Protein AF-A0A830HQQ6-F1 (afdb_monomer_lite)

Organism: NCBI:txid41880

Radius of gyration: 41.05 Å; chains: 1; bounding box: 62×68×123 Å

Sequence (122 aa):
MDNNNNGGSSDDDEPSKEDDDAREPEQSSESQSQSELFNIRVAKARLQHAHDRAVLKRKPRYLPFKESRRWARAMWMQNEIDWEDWLNDGRRNPYVPSQPDVVYADSGFSTWHDFLNGPVKD

pLDDT: mean 78.93, std 18.07, range [38.25, 96.94]

Foldseek 3Di:
DDDDDDDDDDDDDPPDPPDPPVPPPPCVVVVVVVVVVVVVVVVVVVVVVVVVVVVVPDDQAADQLVVLLVVLQVVVQQFLVSLVVCVVVVVDDSRHDSCCCVVCVVRDDDDRRCSRPNDPDD

Secondary structure (DSSP, 8-state):
-------------------------THHHHHHHHHHHHHHHHHHHHHHHHHHHHHHTSPP----HHHHHHHHHHTT--SHHHHHHHHHTT---TTS-S-HHHHTGGGT---HHHHHH-----

Structure (mmCIF, N/CA/C/O backbone):
data_AF-A0A830HQQ6-F1
#
_entry.id   AF-A0A830HQQ6-F1
#
loop_
_atom_site.group_PDB
_atom_site.id
_atom_site.type_symbol
_atom_site.label_atom_id
_atom_site.label_alt_id
_atom_site.label_comp_id
_atom_site.label_asym_id
_atom_site.label_entity_id
_atom_site.label_seq_id
_atom_site.pdbx_PDB_ins_code
_atom_site.Cartn_x
_atom_site.Cartn_y
_atom_site.Cartn_z
_atom_site.occupancy
_atom_site.B_iso_or_equiv
_atom_site.auth_seq_id
_atom_site.auth_comp_id
_atom_site.auth_asym_id
_atom_site.auth_atom_id
_atom_site.pdbx_PDB_model_num
ATOM 1 N N . MET A 1 1 ? -40.687 54.500 100.593 1.00 44.66 1 MET A N 1
ATOM 2 C CA . MET A 1 1 ? -40.974 54.954 99.224 1.00 44.66 1 MET A CA 1
ATOM 3 C C . MET A 1 1 ? -41.142 53.700 98.400 1.00 44.66 1 MET A C 1
ATOM 5 O O . MET A 1 1 ? -40.169 53.015 98.132 1.00 44.66 1 MET A O 1
ATOM 9 N N . ASP A 1 2 ? -42.415 53.349 98.250 1.00 50.41 2 ASP A N 1
ATOM 10 C CA . ASP A 1 2 ? -43.052 52.784 97.062 1.00 50.41 2 ASP A CA 1
ATOM 11 C C . ASP A 1 2 ? -42.459 51.510 96.444 1.00 50.41 2 ASP A C 1
ATOM 13 O O . ASP A 1 2 ? -41.491 51.537 95.692 1.00 50.41 2 ASP A O 1
ATOM 17 N N . ASN A 1 3 ? -43.109 50.387 96.789 1.00 38.88 3 ASN A N 1
ATOM 18 C CA . ASN A 1 3 ? -43.908 49.537 95.888 1.00 38.88 3 ASN A CA 1
ATOM 19 C C . ASN A 1 3 ? -43.499 49.563 94.396 1.00 38.88 3 ASN A C 1
ATOM 21 O O . ASN A 1 3 ? -43.405 50.618 93.787 1.00 38.88 3 ASN A O 1
ATOM 25 N N . ASN A 1 4 ? -43.458 48.448 93.672 1.00 41.81 4 ASN A N 1
ATOM 26 C CA . ASN A 1 4 ? -44.553 47.489 93.561 1.00 41.81 4 ASN A CA 1
ATOM 27 C C . ASN A 1 4 ? -44.160 46.379 92.568 1.00 41.81 4 ASN A C 1
ATOM 29 O O . ASN A 1 4 ? -43.483 46.699 91.598 1.00 41.81 4 ASN A O 1
ATOM 33 N N . ASN A 1 5 ? -44.735 45.183 92.763 1.00 40.34 5 ASN A N 1
ATOM 34 C CA . ASN A 1 5 ? -45.281 44.258 91.748 1.00 40.34 5 ASN A CA 1
ATOM 35 C C . ASN A 1 5 ? -44.393 43.789 90.574 1.00 40.34 5 ASN A C 1
ATOM 37 O O . ASN A 1 5 ? -43.658 44.541 89.962 1.00 40.34 5 ASN A O 1
ATOM 41 N N . ASN A 1 6 ? -44.480 42.550 90.106 1.00 38.94 6 ASN A N 1
ATOM 42 C CA . ASN A 1 6 ? -45.669 41.742 89.856 1.00 38.94 6 ASN A CA 1
ATOM 43 C C . ASN A 1 6 ? -45.216 40.298 89.570 1.00 38.94 6 ASN A C 1
ATOM 45 O O . ASN A 1 6 ? -44.032 40.061 89.339 1.00 38.94 6 ASN A O 1
ATOM 49 N N . GLY A 1 7 ? -46.183 39.377 89.535 1.00 38.25 7 GLY A N 1
ATOM 50 C CA . GLY A 1 7 ? -46.061 37.997 89.064 1.00 38.25 7 GLY A CA 1
ATOM 51 C C . GLY A 1 7 ? -45.358 37.864 87.707 1.00 38.25 7 GLY A C 1
ATOM 52 O O . GLY A 1 7 ? -45.162 38.829 86.984 1.00 38.25 7 GLY A O 1
ATOM 53 N N . GLY A 1 8 ? -44.937 36.682 87.302 1.00 39.03 8 GLY A N 1
ATOM 54 C CA . GLY A 1 8 ? -45.654 35.425 87.380 1.00 39.03 8 GLY A CA 1
ATOM 55 C C . GLY A 1 8 ? -45.382 34.676 86.076 1.00 39.03 8 GLY A C 1
ATOM 56 O O . GLY A 1 8 ? -44.953 35.279 85.100 1.00 39.03 8 GLY A O 1
ATOM 57 N N . SER A 1 9 ? -45.694 33.385 86.104 1.00 46.31 9 SER A N 1
ATOM 58 C CA . SER A 1 9 ? -45.811 32.474 84.967 1.00 46.31 9 SER A CA 1
ATOM 59 C C . SER A 1 9 ? -44.533 32.097 84.215 1.00 46.31 9 SER A C 1
ATOM 61 O O . SER A 1 9 ? -43.883 32.903 83.559 1.00 46.31 9 SER A O 1
ATOM 63 N N . SER A 1 10 ? -44.237 30.801 84.309 1.00 51.44 10 SER A N 1
ATOM 64 C CA . SER A 1 10 ? -43.574 30.016 83.277 1.00 51.44 10 SER A CA 1
ATOM 65 C C . SER A 1 10 ? -44.165 30.322 81.908 1.00 51.44 10 SER A C 1
ATOM 67 O O . SER A 1 10 ? -45.385 30.293 81.787 1.00 51.44 10 SER A 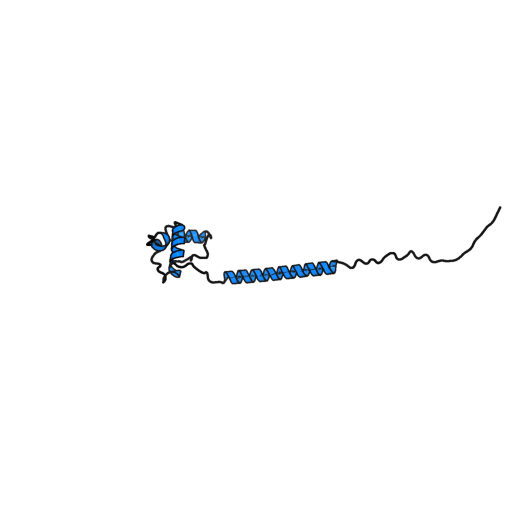O 1
ATOM 69 N N . ASP A 1 11 ? -43.299 30.517 80.922 1.00 46.75 11 ASP A N 1
ATOM 70 C CA . ASP A 1 11 ? -43.541 30.103 79.549 1.00 46.75 11 ASP A CA 1
ATOM 71 C C . ASP A 1 11 ? -42.194 29.679 78.954 1.00 46.75 11 ASP A C 1
ATOM 73 O O . ASP A 1 11 ? -41.170 30.357 79.079 1.00 46.75 11 ASP A O 1
ATOM 77 N N . ASP A 1 12 ? -42.216 28.464 78.425 1.00 51.66 12 ASP A N 1
ATOM 78 C CA . ASP A 1 12 ? -41.174 27.824 77.654 1.00 51.66 12 ASP A CA 1
ATOM 79 C C . ASP A 1 12 ? -40.908 28.632 76.379 1.00 51.66 12 ASP A C 1
ATOM 81 O O . ASP A 1 12 ? -41.753 28.673 75.491 1.00 51.66 12 ASP A O 1
ATOM 85 N N . ASP A 1 13 ? -39.720 29.219 76.253 1.00 50.38 13 ASP A N 1
ATOM 86 C CA . ASP A 1 13 ? -39.198 29.664 74.959 1.00 50.38 13 ASP A CA 1
ATOM 87 C C . ASP A 1 13 ? -37.983 28.799 74.610 1.00 50.38 13 ASP A C 1
ATOM 89 O O . ASP A 1 13 ? -36.815 29.166 74.766 1.00 50.38 13 ASP A O 1
ATOM 93 N N . GLU A 1 14 ? -38.309 27.575 74.183 1.00 54.75 14 GLU A N 1
ATOM 94 C CA . GLU A 1 14 ? -37.462 26.719 73.356 1.00 54.75 14 GLU A CA 1
ATOM 95 C C . GLU A 1 14 ? -37.083 27.525 72.100 1.00 54.75 14 GLU A C 1
ATOM 97 O O . GLU A 1 14 ? -37.976 27.883 71.328 1.00 54.75 14 GLU A O 1
ATOM 102 N N . PRO A 1 15 ? -35.795 27.849 71.869 1.00 51.97 15 PRO A N 1
ATOM 103 C CA . PRO A 1 15 ? -35.396 28.523 70.646 1.00 51.97 15 PRO A CA 1
ATOM 104 C C . PRO A 1 15 ? -35.800 27.665 69.447 1.00 51.97 15 PRO A C 1
ATOM 106 O O . PRO A 1 15 ? -35.404 26.505 69.304 1.00 51.97 15 PRO A O 1
ATOM 109 N N . SER A 1 16 ? -36.645 28.283 68.631 1.00 49.53 16 SER A N 1
ATOM 110 C CA . SER A 1 16 ? -37.246 27.804 67.401 1.00 49.53 16 SER A CA 1
ATOM 111 C C . SER A 1 16 ? -36.267 27.006 66.545 1.00 49.53 16 SER A C 1
ATOM 113 O O . SER A 1 16 ? -35.183 27.469 66.197 1.00 49.53 16 SER A O 1
ATOM 115 N N . LYS A 1 17 ? -36.703 25.794 66.186 1.00 55.47 17 LYS A N 1
ATOM 116 C CA . LYS A 1 17 ? -36.144 24.981 65.105 1.00 55.47 17 LYS A CA 1
ATOM 117 C C . LYS A 1 17 ? -36.266 25.782 63.804 1.00 55.47 17 LYS A C 1
ATOM 119 O O . LYS A 1 17 ? -37.318 25.763 63.173 1.00 55.47 17 LYS A O 1
ATOM 124 N N . GLU A 1 18 ? -35.225 26.527 63.456 1.00 48.81 18 GLU A N 1
ATOM 125 C CA . GLU A 1 18 ? -35.084 27.147 62.142 1.00 48.81 18 GLU A CA 1
ATOM 126 C C . GLU A 1 18 ? -34.425 26.131 61.199 1.00 48.81 18 GLU A C 1
ATOM 128 O O . GLU A 1 18 ? -33.251 25.792 61.331 1.00 48.81 18 GLU A O 1
ATOM 133 N N . ASP A 1 19 ? -35.264 25.628 60.296 1.00 46.09 19 ASP A N 1
ATOM 134 C CA . ASP A 1 19 ? -34.951 25.140 58.957 1.00 46.09 19 ASP A CA 1
ATOM 135 C C . ASP A 1 19 ? -33.939 23.990 58.836 1.00 46.09 19 ASP A C 1
ATOM 137 O O . ASP A 1 19 ? -32.785 24.147 58.433 1.00 46.09 19 ASP A O 1
ATOM 141 N N . ASP A 1 20 ? -34.469 22.777 59.022 1.00 48.91 20 ASP A N 1
ATOM 142 C CA . ASP A 1 20 ? -34.080 21.603 58.237 1.00 48.91 20 ASP A CA 1
ATOM 143 C C . ASP A 1 20 ? -34.368 21.860 56.739 1.00 48.91 20 ASP A C 1
ATOM 145 O O . ASP A 1 20 ? -35.227 21.220 56.135 1.00 48.91 20 ASP A O 1
ATOM 149 N N . ASP A 1 21 ? -33.638 22.777 56.100 1.00 50.19 21 ASP A N 1
ATOM 150 C CA . ASP A 1 21 ? -33.445 22.715 54.651 1.00 50.19 21 ASP A CA 1
ATOM 151 C C . ASP A 1 21 ? -32.266 21.771 54.409 1.00 50.19 21 ASP A C 1
ATOM 153 O O . ASP A 1 21 ? -31.135 22.150 54.079 1.00 50.19 21 ASP A O 1
ATOM 157 N N . ALA A 1 22 ? -32.526 20.493 54.698 1.00 57.38 22 ALA A N 1
ATOM 158 C CA . ALA A 1 22 ? -31.676 19.396 54.299 1.00 57.38 22 ALA A CA 1
ATOM 159 C C . ALA A 1 22 ? -31.632 19.404 52.770 1.00 57.38 22 ALA A C 1
ATOM 161 O O . ALA A 1 22 ? -32.411 18.732 52.099 1.00 57.38 22 ALA A O 1
ATOM 162 N N . ARG A 1 23 ? -30.698 20.185 52.218 1.00 58.66 23 ARG A N 1
ATOM 163 C CA . ARG A 1 23 ? -30.227 20.051 50.849 1.00 58.66 23 ARG A CA 1
ATOM 164 C C . ARG A 1 23 ? -29.788 18.604 50.694 1.00 58.66 23 ARG A C 1
ATOM 166 O O . ARG A 1 23 ? -28.676 18.244 51.089 1.00 58.66 23 ARG A O 1
ATOM 173 N N . GLU A 1 24 ? -30.690 17.775 50.172 1.00 61.44 24 GLU A N 1
ATOM 174 C CA . GLU A 1 24 ? -30.381 16.400 49.828 1.00 61.44 24 GLU A CA 1
ATOM 175 C C . GLU A 1 24 ? -29.092 16.403 49.000 1.00 61.44 24 GLU A C 1
ATOM 177 O O . GLU A 1 24 ? -28.892 17.285 48.154 1.00 61.44 24 GLU A O 1
ATOM 182 N N . PRO A 1 25 ? -28.164 15.474 49.265 1.00 55.69 25 PRO A N 1
ATOM 183 C CA . PRO A 1 25 ? -26.881 15.487 48.602 1.00 55.69 25 PRO A CA 1
ATOM 184 C C . PRO A 1 25 ? -27.082 15.234 47.102 1.00 55.69 25 PRO A C 1
ATOM 186 O O . PRO A 1 25 ? -27.144 14.093 46.648 1.00 55.69 25 PRO A O 1
ATOM 189 N N . GLU A 1 26 ? -27.032 16.320 46.325 1.00 54.94 26 GLU A N 1
ATOM 190 C CA . GLU A 1 26 ? -26.753 16.378 44.874 1.00 54.94 26 GLU A CA 1
ATOM 191 C C . GLU A 1 26 ? -25.574 15.465 44.473 1.00 54.94 26 GLU A C 1
ATOM 193 O O . GLU A 1 26 ? -25.394 15.093 43.319 1.00 54.94 26 GLU A O 1
ATOM 198 N N . GLN A 1 27 ? -24.769 15.032 45.445 1.00 51.66 27 GLN A N 1
ATOM 199 C CA . GLN A 1 27 ? -23.695 14.070 45.257 1.00 51.66 27 GLN A CA 1
ATOM 200 C C . GLN A 1 27 ? -24.169 12.708 44.743 1.00 51.66 27 GLN A C 1
ATOM 202 O O . GLN A 1 27 ? -23.383 12.032 44.091 1.00 51.66 27 GLN A O 1
ATOM 207 N N . SER A 1 28 ? -25.413 12.288 44.991 1.00 56.38 28 SER A N 1
ATOM 208 C CA . SER A 1 28 ? -25.919 11.002 44.487 1.00 56.38 28 SER A CA 1
ATOM 209 C C . SER A 1 28 ? -26.202 11.049 42.981 1.00 56.38 28 SER A C 1
ATOM 211 O O . SER A 1 28 ? -25.771 10.156 42.249 1.00 56.38 28 SER A O 1
ATOM 213 N N . SER A 1 29 ? -26.841 12.120 42.494 1.00 62.56 29 SER A N 1
ATOM 214 C CA . SER A 1 29 ? -27.134 12.306 41.064 1.00 62.56 29 SER A CA 1
ATOM 215 C C . SER A 1 29 ? -25.851 12.572 40.266 1.00 62.56 29 SER A C 1
ATOM 217 O O . SER A 1 29 ? -25.635 11.971 39.211 1.00 62.56 29 SER A O 1
ATOM 219 N N . GLU A 1 30 ? -24.940 13.378 40.817 1.00 69.25 30 GLU A N 1
ATOM 220 C CA . GLU A 1 30 ? -23.640 13.675 40.217 1.00 69.25 30 GLU A CA 1
ATOM 221 C C . GLU A 1 30 ? -22.745 12.424 40.188 1.00 69.25 30 GLU A C 1
ATOM 223 O O . GLU A 1 30 ? -22.087 12.151 39.186 1.00 69.25 30 GLU A O 1
ATOM 228 N N . SER A 1 31 ? -22.762 11.596 41.241 1.00 65.44 31 SER A N 1
ATOM 229 C CA . SER A 1 31 ? -22.012 10.329 41.276 1.00 65.44 31 SER A CA 1
ATOM 230 C C . SER A 1 31 ? -22.579 9.294 40.307 1.00 65.44 31 SER A C 1
ATOM 232 O O . SER A 1 31 ? -21.813 8.586 39.647 1.00 65.44 31 SER A O 1
ATOM 234 N N . GLN A 1 32 ? -23.906 9.215 40.173 1.00 71.62 32 GLN A N 1
ATOM 235 C CA . GLN A 1 32 ? -24.553 8.375 39.164 1.00 71.62 32 GLN A CA 1
ATOM 236 C C . GLN A 1 32 ? -24.150 8.826 37.754 1.00 71.62 32 GLN A C 1
ATOM 238 O O . GLN A 1 32 ? -23.653 8.001 36.985 1.00 71.62 32 GLN A O 1
ATOM 243 N N . SER A 1 33 ? -24.209 10.128 37.465 1.00 81.69 33 SER A N 1
ATOM 244 C CA . SER A 1 33 ? -23.752 10.734 36.205 1.00 81.69 33 SER A CA 1
ATOM 245 C C . SER A 1 33 ? -22.267 10.463 35.923 1.00 81.69 33 SER A C 1
ATOM 247 O O . SER A 1 33 ? -21.897 10.007 34.839 1.00 81.69 33 SER A O 1
ATOM 249 N N . GLN A 1 34 ? -21.387 10.639 36.913 1.00 74.38 34 GLN A N 1
ATOM 250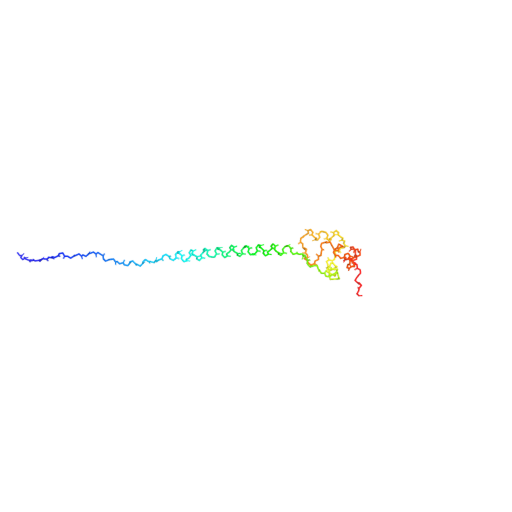 C CA . GLN A 1 34 ? -19.955 10.360 36.769 1.00 74.38 34 GLN A CA 1
ATOM 251 C C . GLN A 1 34 ? -19.673 8.875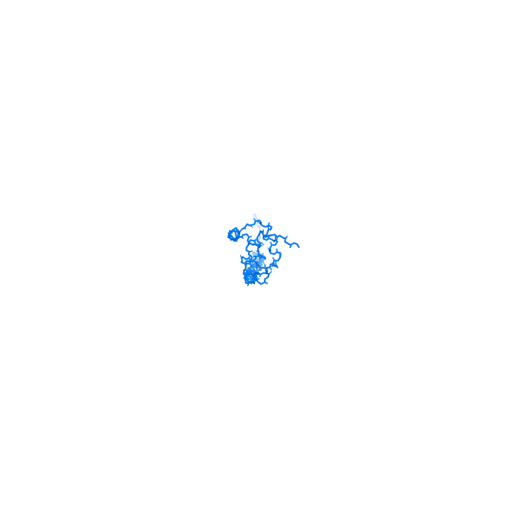 36.504 1.00 74.38 34 GLN A C 1
ATOM 253 O O . GLN A 1 34 ? -18.815 8.547 35.673 1.00 74.38 34 GLN A O 1
ATOM 258 N N . SER A 1 35 ? -20.406 7.976 37.169 1.00 82.25 35 SER A N 1
ATOM 259 C CA . SER A 1 35 ? -20.307 6.529 36.962 1.00 82.25 35 SER A CA 1
ATOM 260 C C . SER A 1 35 ? -20.814 6.111 35.578 1.00 82.25 35 SER A C 1
ATOM 262 O O . SER A 1 35 ? -20.172 5.313 34.893 1.00 82.25 35 SER A O 1
ATOM 264 N N . GLU A 1 36 ? -21.902 6.716 35.107 1.00 86.62 36 GLU A N 1
ATOM 265 C CA . GLU A 1 36 ? -22.469 6.472 33.787 1.00 86.62 36 GLU A CA 1
ATOM 266 C C . GLU A 1 36 ? -21.519 6.969 32.693 1.00 86.62 36 GLU A C 1
ATOM 268 O O . GLU A 1 36 ? -21.181 6.225 31.771 1.00 86.62 36 GLU A O 1
ATOM 273 N N . LEU A 1 37 ? -20.944 8.163 32.862 1.00 85.00 37 LEU A N 1
ATOM 274 C CA . LEU A 1 37 ? -19.891 8.682 31.991 1.00 85.00 37 LEU A CA 1
ATOM 275 C C . LEU A 1 37 ? -18.644 7.791 31.980 1.00 85.00 37 LEU A C 1
ATOM 277 O O . LEU A 1 37 ? -17.988 7.665 30.943 1.00 85.00 37 LEU A O 1
ATOM 281 N N . PHE A 1 38 ? -18.255 7.193 33.108 1.00 88.75 38 PHE A N 1
ATOM 282 C CA . PHE A 1 38 ? -17.151 6.229 33.144 1.00 88.75 38 PHE A CA 1
ATOM 283 C C . PHE A 1 38 ? -17.495 4.962 32.354 1.00 88.75 38 PHE A C 1
ATOM 285 O O . PHE A 1 38 ? -16.721 4.545 31.489 1.00 88.75 38 PHE A O 1
ATOM 292 N N . ASN A 1 39 ? -18.687 4.406 32.567 1.00 92.75 39 ASN A N 1
ATOM 293 C CA . ASN A 1 39 ? -19.168 3.229 31.849 1.00 92.75 39 ASN A CA 1
ATOM 294 C C . ASN A 1 39 ? -19.237 3.475 30.336 1.00 92.75 39 ASN A C 1
ATOM 296 O O . ASN A 1 39 ? -18.762 2.646 29.557 1.00 92.75 39 ASN A O 1
ATOM 300 N N . ILE A 1 40 ? -19.733 4.642 29.914 1.00 93.06 40 ILE A N 1
ATOM 301 C CA . ILE A 1 40 ? -19.779 5.061 28.508 1.00 93.06 40 ILE A CA 1
ATOM 302 C C . ILE A 1 40 ? -18.365 5.176 27.928 1.00 93.06 40 ILE A C 1
ATOM 304 O O . ILE A 1 40 ? -18.105 4.665 26.836 1.00 93.06 40 ILE A O 1
ATOM 308 N N . ARG A 1 41 ? -17.421 5.799 28.648 1.00 93.19 41 ARG A N 1
ATOM 309 C CA . ARG A 1 41 ? -16.017 5.918 28.209 1.00 93.19 41 ARG A CA 1
ATOM 310 C C . ARG A 1 41 ? -15.369 4.550 28.019 1.00 93.19 41 ARG A C 1
ATOM 312 O O . ARG A 1 41 ? -14.724 4.315 26.996 1.00 93.19 41 ARG A O 1
ATOM 319 N N . VAL A 1 42 ? -15.586 3.632 28.957 1.00 96.00 42 VAL A N 1
ATOM 320 C CA . VAL A 1 42 ? -15.076 2.259 28.875 1.00 96.00 42 VAL A CA 1
ATOM 321 C C . VAL A 1 42 ? -15.729 1.498 27.716 1.00 96.00 42 VAL A C 1
ATOM 323 O O . VAL A 1 42 ? -15.030 0.831 26.951 1.00 96.00 42 VAL A O 1
ATOM 326 N N . ALA A 1 43 ? -17.047 1.609 27.537 1.00 96.00 43 ALA A N 1
ATOM 327 C CA . ALA A 1 43 ? -17.759 0.988 26.422 1.00 96.00 43 ALA A CA 1
ATOM 328 C C . ALA A 1 43 ? -17.257 1.512 25.066 1.00 96.00 43 ALA A C 1
ATOM 330 O O . ALA A 1 43 ? -16.950 0.717 24.176 1.00 96.00 43 ALA A O 1
ATOM 331 N N . LYS A 1 44 ? -17.071 2.831 24.933 1.00 96.94 44 LYS A N 1
ATOM 332 C CA . LYS A 1 44 ? -16.483 3.458 23.743 1.00 96.94 44 LYS A CA 1
ATOM 333 C C . LYS A 1 44 ? -15.071 2.944 23.474 1.00 96.94 44 LYS A C 1
ATOM 335 O O . LYS A 1 44 ? -14.775 2.585 22.340 1.00 96.94 44 LYS A O 1
ATOM 340 N N . ALA A 1 45 ? -14.216 2.866 24.494 1.00 95.75 45 ALA A N 1
ATOM 341 C CA . ALA A 1 45 ? -12.852 2.360 24.338 1.00 95.75 45 ALA A CA 1
ATOM 342 C C . ALA A 1 45 ? -12.834 0.902 23.847 1.00 95.75 45 ALA A C 1
ATOM 344 O O . ALA A 1 45 ? -12.070 0.560 22.945 1.00 95.75 45 ALA A O 1
ATOM 345 N N . ARG A 1 46 ? -13.720 0.049 24.381 1.00 96.44 46 ARG A N 1
ATOM 346 C CA . ARG A 1 46 ? -13.880 -1.342 23.921 1.00 96.44 46 ARG A CA 1
ATOM 347 C C . ARG A 1 46 ? -14.342 -1.412 22.468 1.00 96.44 46 ARG A C 1
ATOM 349 O O . ARG A 1 46 ? -13.777 -2.185 21.698 1.00 96.44 46 ARG A O 1
ATOM 356 N N . LEU A 1 47 ? -15.336 -0.605 22.096 1.00 95.94 47 LEU A N 1
ATOM 357 C CA . LEU A 1 47 ? -15.833 -0.527 20.721 1.00 95.94 47 LEU A CA 1
ATOM 358 C C . LEU A 1 47 ? -14.746 -0.050 19.759 1.00 95.94 47 LEU A C 1
ATOM 360 O O . LEU A 1 47 ? -14.567 -0.659 18.708 1.00 95.94 47 LEU A O 1
ATOM 364 N N . GLN A 1 48 ? -13.986 0.977 20.139 1.00 94.38 48 GLN A N 1
ATOM 365 C CA . GLN A 1 48 ? -12.878 1.487 19.338 1.00 94.38 48 GLN A CA 1
ATOM 366 C C . GLN A 1 48 ? -11.804 0.415 19.141 1.00 94.38 48 GLN A C 1
ATOM 368 O O . GLN A 1 48 ? -11.445 0.105 18.013 1.00 94.38 48 GLN A O 1
ATOM 373 N N . HIS A 1 49 ? -11.361 -0.236 20.218 1.00 93.50 49 HIS A N 1
ATOM 374 C CA . HIS A 1 49 ? -10.362 -1.295 20.122 1.00 93.50 49 HIS A CA 1
ATOM 375 C C . HIS A 1 49 ? -10.842 -2.478 19.264 1.00 93.50 49 HIS A C 1
ATOM 377 O O . HIS A 1 49 ? -10.089 -3.011 18.448 1.00 93.50 49 HIS A O 1
ATOM 383 N N . ALA A 1 50 ? -12.106 -2.891 19.418 1.00 93.69 50 ALA A N 1
ATOM 384 C CA . ALA A 1 50 ? -12.700 -3.936 18.589 1.00 93.69 50 ALA A CA 1
ATOM 385 C C . ALA A 1 50 ? -12.769 -3.519 17.111 1.00 93.69 50 ALA A C 1
ATOM 387 O O . ALA A 1 50 ? -12.473 -4.337 16.237 1.00 93.69 50 ALA A O 1
ATOM 388 N N . HIS A 1 51 ? -13.113 -2.258 16.837 1.00 92.44 51 HIS A N 1
ATOM 389 C CA . HIS A 1 51 ? -13.115 -1.687 15.496 1.00 92.44 51 HIS A CA 1
ATOM 390 C C . HIS A 1 51 ? -11.716 -1.710 14.881 1.00 92.44 51 HIS A C 1
ATOM 392 O O . HIS A 1 51 ? -11.536 -2.304 13.821 1.00 92.44 51 HIS A O 1
ATOM 398 N N . ASP A 1 52 ? -10.719 -1.157 15.570 1.00 90.62 52 ASP A N 1
ATOM 399 C CA . ASP A 1 52 ? -9.337 -1.099 15.092 1.00 90.62 52 ASP A CA 1
ATOM 400 C C . ASP A 1 52 ? -8.800 -2.508 14.825 1.00 90.62 52 ASP A C 1
ATOM 402 O O . ASP A 1 52 ? -8.258 -2.791 13.755 1.00 90.62 52 ASP A O 1
ATOM 406 N N . ARG A 1 53 ? -9.049 -3.452 15.743 1.00 88.56 53 ARG A N 1
ATOM 407 C CA . ARG A 1 53 ? -8.671 -4.860 15.572 1.00 88.56 53 ARG A CA 1
ATOM 408 C C . ARG A 1 53 ? -9.363 -5.503 14.369 1.00 88.56 53 ARG A C 1
ATOM 410 O O . ARG A 1 53 ? -8.747 -6.306 13.670 1.00 88.56 53 ARG A O 1
ATOM 417 N N . ALA A 1 54 ? -10.633 -5.187 14.125 1.00 87.69 54 ALA A N 1
ATOM 418 C CA . ALA A 1 54 ? -11.364 -5.685 12.965 1.00 87.69 54 ALA A CA 1
ATOM 419 C C . ALA A 1 54 ? -10.852 -5.066 11.657 1.00 87.69 54 ALA A C 1
ATOM 421 O O . ALA A 1 54 ? -10.775 -5.774 10.657 1.00 87.69 54 ALA A O 1
ATOM 422 N N . VAL A 1 55 ? -10.478 -3.785 11.657 1.00 84.56 55 VAL A N 1
ATOM 423 C CA . VAL A 1 55 ? -9.889 -3.093 10.502 1.00 84.56 55 VAL A CA 1
ATOM 424 C C . VAL A 1 55 ? -8.517 -3.673 10.166 1.00 84.56 55 VAL A C 1
ATOM 426 O O . VAL A 1 55 ? -8.297 -4.051 9.019 1.00 84.56 55 VAL A O 1
ATOM 429 N N . LEU A 1 56 ? -7.645 -3.848 11.163 1.00 83.31 56 LEU A N 1
ATOM 430 C CA . LEU A 1 56 ? -6.303 -4.424 11.002 1.00 83.31 56 LEU A CA 1
ATOM 431 C C . LEU A 1 56 ? -6.323 -5.869 10.477 1.00 83.31 56 LEU A C 1
ATOM 433 O O . LEU A 1 56 ? -5.389 -6.295 9.806 1.00 83.31 56 LEU A O 1
ATOM 437 N N . LYS A 1 57 ? -7.388 -6.632 10.757 1.00 86.00 57 LYS A N 1
ATOM 438 C CA . LYS A 1 57 ? -7.563 -8.005 10.253 1.00 86.00 57 LYS A CA 1
ATOM 439 C C . LYS A 1 57 ? -8.048 -8.087 8.803 1.00 86.00 57 LYS A C 1
ATOM 441 O O . LYS A 1 57 ? -8.067 -9.182 8.239 1.00 86.00 57 LYS A O 1
ATOM 446 N N . ARG A 1 58 ? -8.509 -6.989 8.199 1.00 84.19 58 ARG A N 1
ATOM 447 C CA . ARG A 1 58 ? -9.023 -7.024 6.823 1.00 84.19 58 ARG A CA 1
ATOM 448 C C . ARG A 1 58 ? -7.872 -7.214 5.845 1.00 84.19 58 ARG A C 1
ATOM 450 O O . ARG A 1 58 ? -6.811 -6.617 5.992 1.00 84.19 58 ARG A O 1
ATOM 457 N N . LYS A 1 59 ? -8.112 -8.019 4.807 1.00 80.31 59 LYS A N 1
ATOM 458 C CA . LYS A 1 59 ? -7.172 -8.132 3.691 1.00 80.31 59 LYS A CA 1
ATOM 459 C C . LYS A 1 59 ? -7.050 -6.765 2.997 1.00 80.31 59 LYS A C 1
ATOM 461 O O . LYS A 1 59 ? -8.085 -6.124 2.776 1.00 80.31 59 LYS A O 1
ATOM 466 N N . PRO A 1 60 ? -5.830 -6.318 2.662 1.00 81.38 60 PRO A N 1
ATOM 467 C CA . PRO A 1 60 ? -5.635 -5.088 1.907 1.00 81.38 60 PRO A CA 1
ATOM 468 C C . PRO A 1 60 ? -6.325 -5.190 0.541 1.00 81.38 60 PRO A C 1
ATOM 470 O O . PRO A 1 60 ? -6.363 -6.258 -0.072 1.00 81.38 60 PRO A O 1
ATOM 473 N N . ARG A 1 61 ? -6.898 -4.075 0.078 1.00 89.38 61 ARG A N 1
ATOM 474 C CA . ARG A 1 61 ? -7.427 -3.951 -1.284 1.00 89.38 61 ARG A CA 1
ATOM 475 C C . ARG A 1 61 ? -6.389 -3.223 -2.116 1.00 89.38 61 ARG A C 1
ATOM 477 O O . ARG A 1 61 ? -6.217 -2.018 -1.951 1.00 89.38 61 ARG A O 1
ATOM 484 N N . TYR A 1 62 ? -5.694 -3.966 -2.964 1.00 93.50 62 TYR A N 1
ATOM 485 C CA . TYR A 1 62 ? -4.706 -3.396 -3.867 1.00 93.50 62 TYR A CA 1
ATOM 486 C C . TYR A 1 62 ? -5.369 -2.773 -5.093 1.00 93.50 62 TYR A C 1
ATOM 488 O O . TYR A 1 62 ? -6.450 -3.201 -5.507 1.00 93.50 62 TYR A O 1
ATOM 496 N N . LEU A 1 63 ? -4.719 -1.759 -5.660 1.00 93.50 63 LEU A N 1
ATOM 497 C CA . LEU A 1 63 ? -5.107 -1.209 -6.953 1.00 93.50 63 LEU A CA 1
ATOM 498 C C . LEU A 1 63 ? -4.980 -2.282 -8.047 1.00 93.50 63 LEU A C 1
ATOM 500 O O . LEU A 1 63 ? -4.113 -3.148 -7.973 1.00 93.50 63 LEU A O 1
ATOM 504 N N . PRO A 1 64 ? -5.789 -2.214 -9.110 1.00 93.62 64 PRO A N 1
AT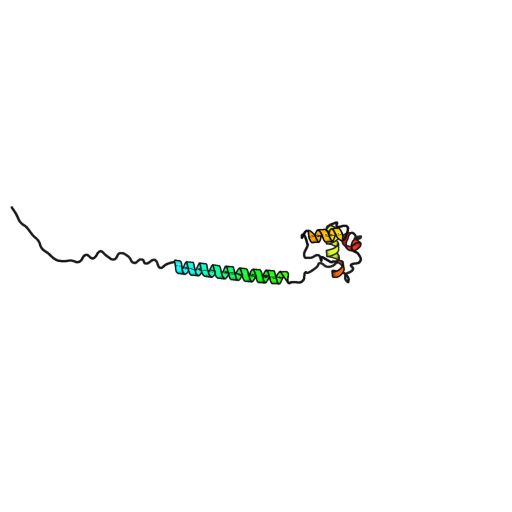OM 505 C CA . PRO A 1 64 ? -5.486 -2.861 -10.375 1.00 93.62 64 PRO A CA 1
ATOM 506 C C . PRO A 1 64 ? -4.035 -2.630 -10.814 1.00 93.62 64 PRO A C 1
ATOM 508 O O . PRO A 1 64 ? -3.482 -1.537 -10.660 1.00 93.62 64 PRO A O 1
ATOM 511 N N . PHE A 1 65 ? -3.435 -3.640 -11.442 1.00 92.94 65 PHE A N 1
ATOM 512 C CA . PHE A 1 65 ? -2.032 -3.617 -11.861 1.00 92.94 65 PHE A CA 1
ATOM 513 C C . PHE A 1 65 ? -1.628 -2.343 -12.621 1.00 92.94 65 PHE A C 1
ATOM 515 O O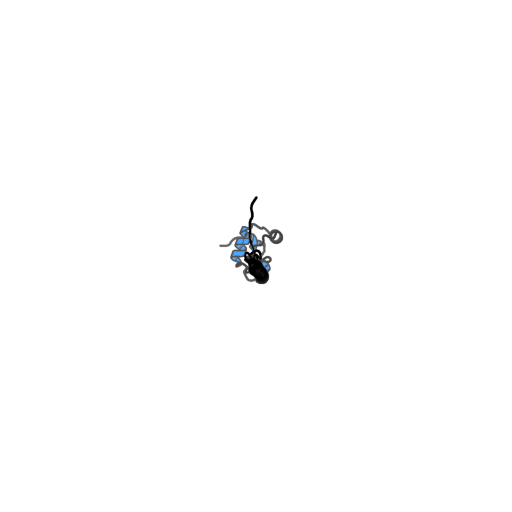 . PHE A 1 65 ? -0.609 -1.731 -12.307 1.00 92.94 65 PHE A O 1
ATOM 522 N N . LYS A 1 66 ? -2.449 -1.900 -13.583 1.00 92.12 66 LYS A N 1
ATOM 523 C CA . LYS A 1 66 ? -2.181 -0.697 -14.392 1.00 92.12 66 LYS A CA 1
ATOM 524 C C . LYS A 1 66 ? -2.069 0.570 -13.540 1.00 92.12 66 LYS A C 1
ATOM 526 O O . LYS A 1 66 ? -1.198 1.403 -13.777 1.00 92.12 66 LYS A O 1
ATOM 531 N N . GLU A 1 67 ? -2.937 0.710 -12.547 1.00 92.56 67 GLU A N 1
ATOM 532 C CA . GLU A 1 67 ? -2.976 1.866 -11.650 1.00 92.56 67 GLU A CA 1
ATOM 533 C C . GLU A 1 67 ? -1.846 1.797 -10.624 1.00 92.56 67 GLU A C 1
ATOM 535 O O . GLU A 1 67 ? -1.148 2.789 -10.420 1.00 92.56 67 GLU A O 1
ATOM 540 N N . SER A 1 68 ? -1.591 0.610 -10.062 1.00 93.00 68 SER A N 1
ATOM 541 C CA . SER A 1 68 ? -0.458 0.367 -9.165 1.00 93.00 68 SER A CA 1
ATOM 542 C C . SER A 1 68 ? 0.881 0.662 -9.846 1.00 93.00 68 SER A C 1
ATOM 544 O O . SER A 1 68 ? 1.746 1.294 -9.247 1.00 93.00 68 SER A O 1
ATOM 546 N N . ARG A 1 69 ? 1.041 0.250 -11.108 1.00 91.56 69 ARG A N 1
ATOM 547 C CA . ARG A 1 69 ? 2.223 0.524 -11.936 1.00 91.56 69 ARG A CA 1
ATOM 548 C C . ARG A 1 69 ? 2.381 2.014 -12.226 1.00 91.56 69 ARG A C 1
ATOM 550 O O . ARG A 1 69 ? 3.478 2.547 -12.107 1.00 91.56 69 ARG A O 1
ATOM 557 N N . ARG A 1 70 ? 1.296 2.702 -12.598 1.00 91.50 70 ARG A N 1
ATOM 558 C CA . ARG A 1 70 ? 1.322 4.155 -12.834 1.00 91.50 70 ARG A CA 1
ATOM 559 C C . ARG A 1 70 ? 1.755 4.906 -11.576 1.00 91.50 70 ARG A C 1
ATOM 561 O O . ARG A 1 70 ? 2.564 5.821 -11.668 1.00 91.50 70 ARG A O 1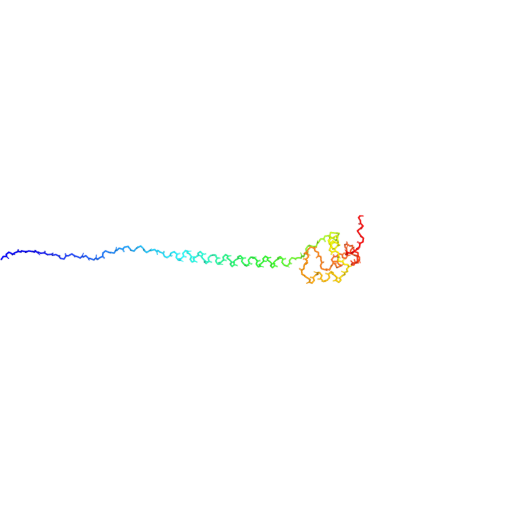
ATOM 568 N N . TRP A 1 71 ? 1.245 4.492 -10.417 1.00 91.31 71 TRP A N 1
ATOM 569 C CA . TRP A 1 71 ? 1.636 5.057 -9.130 1.00 91.31 71 TRP A CA 1
ATOM 570 C C . TRP A 1 71 ? 3.113 4.790 -8.809 1.00 91.31 71 TRP A C 1
ATOM 572 O O . TRP A 1 71 ? 3.831 5.723 -8.468 1.00 91.31 71 TRP A O 1
ATOM 582 N N . ALA A 1 72 ? 3.585 3.552 -8.985 1.00 91.06 72 ALA A N 1
ATOM 583 C CA . ALA A 1 72 ? 4.979 3.187 -8.732 1.00 91.06 72 ALA A CA 1
ATOM 584 C C . ALA A 1 72 ? 5.956 3.999 -9.601 1.00 91.06 72 ALA A C 1
ATOM 586 O O . ALA A 1 72 ? 6.935 4.542 -9.097 1.00 91.06 72 ALA A O 1
ATOM 587 N N . ARG A 1 73 ? 5.633 4.187 -10.886 1.00 90.50 73 ARG A N 1
ATOM 588 C CA . ARG A 1 73 ? 6.410 5.031 -11.811 1.00 90.50 73 ARG A CA 1
ATOM 589 C C . ARG A 1 73 ? 6.414 6.505 -11.401 1.00 90.50 73 ARG A C 1
ATOM 591 O O . ARG A 1 73 ? 7.428 7.180 -11.531 1.00 90.50 73 ARG A O 1
ATOM 598 N N . ALA A 1 74 ? 5.305 7.004 -10.852 1.00 89.56 74 ALA A N 1
ATOM 599 C CA . ALA A 1 74 ? 5.213 8.372 -10.342 1.00 89.56 74 ALA A CA 1
ATOM 600 C C . ALA A 1 74 ? 6.053 8.618 -9.075 1.00 89.56 74 ALA A C 1
ATOM 602 O O . ALA A 1 74 ? 6.223 9.775 -8.697 1.00 89.56 74 ALA A O 1
ATOM 603 N N . MET A 1 75 ? 6.590 7.568 -8.444 1.00 87.25 75 MET A N 1
ATOM 604 C CA . MET A 1 75 ? 7.529 7.660 -7.319 1.00 87.25 75 MET A CA 1
ATOM 605 C C . MET A 1 75 ? 9.005 7.662 -7.749 1.00 87.25 75 MET A C 1
ATOM 607 O O . MET A 1 75 ? 9.866 7.856 -6.898 1.00 87.25 75 MET A O 1
ATOM 611 N N . TRP A 1 76 ? 9.301 7.489 -9.047 1.00 84.81 76 TRP A N 1
ATOM 612 C CA . TRP A 1 76 ? 10.651 7.598 -9.631 1.00 84.81 76 TRP A CA 1
ATOM 613 C C . TRP A 1 76 ? 11.685 6.635 -9.019 1.00 84.81 76 TRP A C 1
ATOM 615 O O . TRP A 1 76 ? 12.885 6.903 -9.051 1.00 84.81 76 TRP A O 1
ATOM 625 N N . MET A 1 77 ? 11.229 5.506 -8.472 1.00 88.12 77 MET A N 1
ATOM 626 C CA . MET A 1 77 ? 12.107 4.448 -7.968 1.00 88.12 77 MET A CA 1
ATOM 627 C C . MET A 1 77 ? 12.745 3.711 -9.146 1.00 88.12 77 MET A C 1
ATOM 629 O O . MET A 1 77 ? 12.065 3.421 -10.133 1.00 88.12 77 MET A O 1
ATOM 633 N N . GLN A 1 78 ? 14.040 3.408 -9.071 1.00 85.69 78 GLN A N 1
ATOM 634 C CA . GLN A 1 78 ? 14.753 2.815 -10.204 1.00 85.69 78 GLN A CA 1
ATOM 635 C C . GLN A 1 78 ? 14.795 1.294 -10.144 1.00 85.69 78 GLN A C 1
ATOM 637 O O . GLN A 1 78 ? 14.819 0.632 -11.186 1.00 85.69 78 GLN A O 1
ATOM 642 N N . ASN A 1 79 ? 14.841 0.742 -8.937 1.00 89.94 79 ASN A N 1
ATOM 643 C CA . ASN A 1 79 ? 15.099 -0.671 -8.715 1.00 89.94 79 ASN A CA 1
ATOM 644 C C . ASN A 1 79 ? 14.341 -1.202 -7.484 1.00 89.94 79 ASN A C 1
ATOM 646 O O . ASN A 1 79 ? 13.689 -0.460 -6.753 1.00 89.94 79 ASN A O 1
ATOM 650 N N . GLU A 1 80 ? 14.403 -2.518 -7.297 1.00 91.62 80 GLU A N 1
ATOM 651 C CA . GLU A 1 80 ? 13.766 -3.227 -6.182 1.00 91.62 80 GLU A CA 1
ATOM 652 C C . GLU A 1 80 ? 14.329 -2.813 -4.813 1.00 91.62 80 GLU A C 1
ATOM 654 O O . GLU A 1 80 ? 13.578 -2.756 -3.848 1.00 91.62 80 GLU A O 1
ATOM 659 N N . ILE A 1 81 ? 15.609 -2.437 -4.729 1.00 92.12 81 ILE A N 1
ATOM 660 C CA . ILE A 1 81 ? 16.232 -1.978 -3.477 1.00 92.12 81 ILE A CA 1
ATOM 661 C C . ILE A 1 81 ? 15.595 -0.656 -3.038 1.00 92.12 81 ILE A C 1
ATOM 663 O O . ILE A 1 81 ? 15.165 -0.537 -1.897 1.00 92.12 81 ILE A O 1
ATOM 667 N N . ASP A 1 82 ? 15.424 0.297 -3.961 1.00 91.06 82 ASP A N 1
ATOM 668 C CA . ASP A 1 82 ? 14.734 1.564 -3.675 1.00 91.06 82 ASP A CA 1
ATOM 669 C C . ASP A 1 82 ? 13.292 1.318 -3.187 1.00 91.06 82 ASP A C 1
ATOM 671 O O . ASP A 1 82 ? 12.755 2.060 -2.360 1.00 91.06 82 ASP A O 1
ATOM 675 N N . TRP A 1 83 ? 12.649 0.268 -3.711 1.00 92.25 83 TRP A N 1
ATOM 676 C CA . TRP A 1 83 ? 11.310 -0.141 -3.298 1.00 92.25 83 TRP A CA 1
ATOM 677 C C . TRP A 1 83 ? 11.295 -0.717 -1.880 1.00 92.25 83 TRP A C 1
ATOM 679 O O . TRP A 1 83 ? 10.423 -0.361 -1.086 1.00 92.25 83 TRP A O 1
ATOM 689 N N . GLU A 1 84 ? 12.250 -1.584 -1.543 1.00 91.25 84 GLU A N 1
ATOM 690 C CA . GLU A 1 84 ? 12.410 -2.137 -0.196 1.00 91.25 84 GLU A CA 1
ATOM 691 C C . GLU A 1 84 ? 12.733 -1.051 0.834 1.00 91.25 84 GLU A C 1
ATOM 693 O O . GLU A 1 84 ? 12.107 -1.007 1.896 1.00 91.25 84 GLU A O 1
ATOM 698 N N . ASP A 1 85 ? 13.631 -0.126 0.503 1.00 92.62 85 ASP A N 1
ATOM 699 C CA . ASP A 1 85 ? 13.963 1.016 1.355 1.00 92.62 85 ASP A CA 1
ATOM 700 C C . ASP A 1 85 ? 12.726 1.889 1.609 1.00 92.62 85 ASP A C 1
ATOM 702 O O . ASP A 1 85 ? 12.409 2.220 2.755 1.00 92.62 85 ASP A O 1
ATOM 706 N N . TRP A 1 86 ? 11.935 2.165 0.566 1.00 90.19 86 TRP A N 1
ATOM 707 C CA . TRP A 1 86 ? 10.667 2.883 0.712 1.00 90.19 86 TRP A CA 1
ATOM 708 C C . TRP A 1 86 ? 9.653 2.150 1.610 1.00 90.19 86 TRP A C 1
ATOM 710 O O . TRP A 1 86 ? 8.900 2.790 2.356 1.00 90.19 86 TRP A O 1
ATOM 720 N N . LEU A 1 87 ? 9.611 0.815 1.564 1.00 90.44 87 LEU A N 1
ATOM 721 C CA . LEU A 1 87 ? 8.767 0.020 2.459 1.00 90.44 87 LEU A CA 1
ATOM 722 C C . LEU A 1 87 ? 9.241 0.109 3.916 1.00 90.44 87 LEU A C 1
ATOM 724 O O . LEU A 1 87 ? 8.399 0.204 4.817 1.00 90.44 87 LEU A O 1
ATOM 728 N N . ASN A 1 88 ? 10.556 0.112 4.142 1.00 89.12 88 ASN A N 1
ATOM 729 C CA . ASN A 1 88 ? 11.170 0.206 5.467 1.00 89.12 88 ASN A CA 1
ATOM 730 C C . ASN A 1 88 ? 10.961 1.581 6.118 1.00 89.12 88 ASN A C 1
ATOM 732 O O . ASN A 1 88 ? 10.765 1.662 7.331 1.00 89.12 88 ASN A O 1
ATOM 736 N N . ASP A 1 89 ? 10.881 2.645 5.317 1.00 88.31 89 ASP A N 1
ATOM 737 C CA . ASP A 1 89 ? 10.594 4.012 5.773 1.00 88.31 89 ASP A CA 1
ATOM 738 C C . ASP A 1 89 ? 9.176 4.200 6.353 1.00 88.31 89 ASP A C 1
ATOM 740 O O . ASP A 1 89 ? 8.827 5.274 6.855 1.00 88.31 89 ASP A O 1
ATOM 744 N N . GLY A 1 90 ? 8.308 3.185 6.269 1.00 82.38 90 GLY A N 1
ATOM 745 C CA . GLY A 1 90 ? 6.962 3.216 6.847 1.00 82.38 90 GLY A CA 1
ATOM 746 C C . GLY A 1 90 ? 5.975 4.127 6.107 1.00 82.38 90 GLY A C 1
ATOM 747 O O . GLY A 1 90 ? 4.820 4.250 6.516 1.00 82.38 90 GLY A O 1
ATOM 748 N N . ARG A 1 91 ? 6.373 4.725 4.976 1.00 76.69 91 ARG A N 1
ATOM 749 C CA . ARG A 1 91 ? 5.532 5.594 4.126 1.00 76.69 91 ARG A CA 1
ATOM 750 C C . ARG A 1 91 ? 4.675 4.799 3.135 1.00 76.69 91 ARG A C 1
ATOM 752 O O . ARG A 1 91 ? 4.388 5.266 2.031 1.00 76.69 91 ARG A O 1
ATOM 759 N N . ARG A 1 92 ? 4.260 3.589 3.520 1.00 81.81 92 ARG A N 1
ATOM 760 C CA . ARG A 1 92 ? 3.575 2.649 2.630 1.00 81.81 92 ARG A CA 1
ATOM 761 C C . ARG A 1 92 ? 2.154 3.108 2.318 1.00 81.81 92 ARG A C 1
ATOM 763 O O . ARG A 1 92 ? 1.311 3.227 3.206 1.00 81.81 92 ARG A O 1
ATOM 770 N N . ASN A 1 93 ? 1.848 3.243 1.032 1.00 84.00 93 ASN A N 1
ATOM 771 C CA . ASN A 1 93 ? 0.475 3.386 0.565 1.00 84.00 93 ASN A CA 1
ATOM 772 C C . ASN A 1 93 ? -0.281 2.045 0.739 1.00 84.00 93 ASN A C 1
ATOM 774 O O . ASN A 1 93 ? 0.147 1.045 0.161 1.00 84.00 93 ASN A O 1
ATOM 778 N N . PRO A 1 94 ? -1.404 1.978 1.485 1.00 86.12 94 PRO A N 1
ATOM 779 C CA . PRO A 1 94 ? -2.137 0.727 1.716 1.00 86.12 94 PRO A CA 1
ATOM 780 C C . PRO A 1 94 ? -2.715 0.091 0.442 1.00 86.12 94 PRO A C 1
ATOM 782 O O . PRO A 1 94 ? -3.047 -1.094 0.458 1.00 86.12 94 PRO A O 1
ATOM 785 N N . TYR A 1 95 ? -2.835 0.857 -0.643 1.00 89.88 95 TYR A N 1
ATOM 786 C CA . TYR A 1 95 ? -3.380 0.387 -1.915 1.00 89.88 95 TYR A CA 1
ATOM 787 C C . TYR A 1 95 ? -2.330 -0.229 -2.848 1.00 89.88 95 TYR A C 1
ATOM 789 O O . TYR A 1 95 ? -2.678 -0.757 -3.903 1.00 89.88 95 TYR A O 1
ATOM 797 N N . VAL A 1 96 ? -1.052 -0.184 -2.472 1.00 91.12 96 VAL A N 1
ATOM 798 C CA . VAL A 1 96 ? 0.056 -0.712 -3.268 1.00 91.12 96 VAL A CA 1
ATOM 799 C C . VAL A 1 96 ? 0.668 -1.901 -2.522 1.00 91.12 96 VAL A C 1
ATOM 801 O O . VAL A 1 96 ? 0.978 -1.783 -1.333 1.00 91.12 96 VAL A O 1
ATOM 804 N N . PRO A 1 97 ? 0.793 -3.074 -3.165 1.00 92.12 97 PRO A N 1
ATOM 805 C CA . PRO A 1 97 ? 1.324 -4.259 -2.508 1.00 92.12 97 PRO A CA 1
ATOM 806 C C . PRO A 1 97 ? 2.815 -4.114 -2.224 1.00 92.12 97 PRO A C 1
ATOM 808 O O . PRO A 1 97 ? 3.548 -3.539 -3.018 1.00 92.12 97 PRO A O 1
ATOM 811 N N . SER A 1 98 ? 3.272 -4.685 -1.108 1.00 91.81 98 SER A N 1
ATOM 812 C CA . SER A 1 98 ? 4.705 -4.748 -0.792 1.00 91.81 98 SER A CA 1
ATOM 813 C C . SER A 1 98 ? 5.468 -5.649 -1.767 1.00 91.81 98 SER A C 1
ATOM 815 O O . SER A 1 98 ? 6.591 -5.326 -2.122 1.00 91.81 98 SER A O 1
ATOM 817 N N . GLN A 1 99 ? 4.827 -6.728 -2.228 1.00 92.31 99 GLN A N 1
ATOM 818 C CA . GLN A 1 99 ? 5.357 -7.687 -3.203 1.00 92.31 99 GLN A CA 1
ATOM 819 C C . GLN A 1 99 ? 4.476 -7.653 -4.467 1.00 92.31 99 GLN A C 1
ATOM 821 O O . GLN A 1 99 ? 3.523 -8.434 -4.583 1.00 92.31 99 GLN A O 1
ATOM 826 N N . PRO A 1 100 ? 4.673 -6.665 -5.362 1.00 93.69 100 PRO A N 1
ATOM 827 C CA . PRO A 1 100 ? 3.889 -6.531 -6.590 1.00 93.69 100 PRO A CA 1
ATOM 828 C C . PRO A 1 100 ? 4.109 -7.695 -7.562 1.00 93.69 100 PRO A C 1
ATOM 830 O O . PRO A 1 100 ? 3.190 -8.041 -8.298 1.00 93.69 100 PRO A O 1
ATOM 833 N N . ASP A 1 101 ? 5.286 -8.309 -7.541 1.00 94.25 101 ASP A N 1
ATOM 834 C CA . ASP A 1 101 ? 5.646 -9.506 -8.297 1.00 94.25 101 ASP A CA 1
ATOM 835 C C . ASP A 1 101 ? 4.741 -10.699 -7.955 1.00 94.25 101 ASP A C 1
ATOM 837 O O . ASP A 1 101 ? 4.219 -11.356 -8.854 1.00 94.25 101 ASP A O 1
ATOM 841 N N . VAL A 1 102 ? 4.461 -10.915 -6.666 1.00 94.06 102 VAL A N 1
ATOM 842 C CA . VAL A 1 102 ? 3.570 -11.986 -6.198 1.00 94.06 102 VAL A CA 1
ATOM 843 C C . VAL A 1 102 ? 2.104 -11.632 -6.440 1.00 94.06 102 VAL A C 1
ATOM 845 O O . VAL A 1 102 ? 1.327 -12.453 -6.924 1.00 94.06 102 VAL A O 1
ATOM 848 N N . VAL A 1 103 ? 1.701 -10.404 -6.104 1.00 94.25 103 VAL A N 1
ATOM 849 C CA . VAL A 1 103 ? 0.291 -9.983 -6.180 1.00 94.25 103 VAL A CA 1
ATOM 850 C C . VAL A 1 103 ? -0.199 -9.870 -7.624 1.00 94.25 103 VAL A C 1
ATOM 852 O O . VAL A 1 103 ? -1.367 -10.150 -7.895 1.00 94.25 103 VAL A O 1
ATOM 855 N N . TYR A 1 104 ? 0.673 -9.474 -8.551 1.00 95.19 104 TYR A N 1
ATOM 856 C CA . TYR A 1 104 ? 0.325 -9.257 -9.954 1.00 95.19 104 TYR A CA 1
ATOM 857 C C . TYR A 1 104 ? 0.939 -10.288 -10.906 1.00 95.19 104 TYR A C 1
ATOM 859 O O . TYR A 1 104 ? 0.947 -10.036 -12.115 1.00 95.19 104 TYR A O 1
ATOM 867 N N . ALA A 1 105 ? 1.389 -11.440 -10.397 1.00 94.31 105 ALA A N 1
ATOM 868 C CA . ALA A 1 105 ? 1.948 -12.531 -11.200 1.00 94.31 105 ALA A CA 1
ATOM 869 C C . ALA A 1 105 ? 1.050 -12.883 -12.403 1.00 94.31 105 ALA A C 1
ATOM 871 O O . ALA A 1 105 ? 1.506 -12.893 -13.543 1.00 94.31 105 ALA A O 1
ATOM 872 N N . ASP A 1 106 ? -0.259 -13.028 -12.170 1.00 93.69 106 ASP A N 1
ATOM 873 C CA . ASP A 1 106 ? -1.244 -13.346 -13.218 1.00 93.69 106 ASP A CA 1
ATOM 874 C C . ASP A 1 106 ? -1.840 -12.102 -13.907 1.00 93.69 106 ASP A C 1
ATOM 876 O O . ASP A 1 106 ? -2.665 -12.206 -14.813 1.00 93.69 106 ASP A O 1
ATOM 880 N N . SER A 1 107 ? -1.460 -10.897 -13.468 1.00 91.62 107 SER A N 1
ATOM 881 C CA . SER A 1 107 ? -2.038 -9.618 -13.922 1.00 91.62 107 SER A CA 1
ATOM 882 C C . SER A 1 107 ? -1.138 -8.838 -14.886 1.00 91.62 107 SER A C 1
ATOM 884 O O . SER A 1 107 ? -1.450 -7.694 -15.226 1.00 91.62 107 SER A O 1
ATOM 886 N N . GLY A 1 108 ? -0.039 -9.446 -15.340 1.00 89.50 108 GLY A N 1
ATOM 887 C CA . GLY A 1 108 ? 0.883 -8.859 -16.316 1.00 89.50 108 GLY A CA 1
ATOM 888 C C . GLY A 1 108 ? 2.183 -8.317 -15.725 1.00 89.50 108 GLY A C 1
ATOM 889 O O . GLY A 1 108 ? 2.892 -7.581 -16.413 1.00 89.50 108 GLY A O 1
ATOM 890 N N . PHE A 1 109 ? 2.514 -8.656 -14.475 1.00 93.31 109 PHE A N 1
ATOM 891 C CA . PHE A 1 109 ? 3.849 -8.395 -13.948 1.00 93.31 109 PHE A CA 1
ATOM 892 C C . PHE A 1 109 ? 4.887 -9.220 -14.718 1.00 93.31 109 PHE A C 1
ATOM 894 O O . PHE A 1 109 ? 4.743 -10.429 -14.862 1.00 93.31 109 PHE A O 1
ATOM 901 N N . SER A 1 110 ? 5.926 -8.555 -15.228 1.00 91.31 110 SER A N 1
ATOM 902 C CA . SER A 1 110 ? 6.992 -9.198 -16.005 1.00 91.31 110 SER A CA 1
ATOM 903 C C . SER A 1 110 ? 8.334 -9.120 -15.278 1.00 91.31 110 SER A C 1
ATOM 905 O O . SER A 1 110 ? 8.962 -10.135 -15.003 1.00 91.31 110 SER A O 1
ATOM 907 N N . THR A 1 111 ? 8.765 -7.907 -14.939 1.00 92.06 111 THR A N 1
ATOM 908 C CA . THR A 1 111 ? 10.006 -7.613 -14.222 1.00 92.06 111 THR A CA 1
ATOM 909 C C . THR A 1 111 ? 9.820 -6.371 -13.357 1.00 92.06 111 THR A C 1
ATOM 911 O O . THR A 1 111 ? 8.996 -5.503 -13.666 1.00 92.06 111 THR A O 1
ATOM 914 N N . TRP A 1 112 ? 10.644 -6.240 -12.317 1.00 92.25 112 TRP A N 1
ATOM 915 C CA . TRP A 1 112 ? 10.731 -5.017 -11.518 1.00 92.25 112 TRP A CA 1
ATOM 916 C C . TRP A 1 112 ? 11.034 -3.785 -12.364 1.00 92.25 112 TRP A C 1
ATOM 918 O O . TRP A 1 112 ? 10.409 -2.743 -12.180 1.00 92.25 112 TRP A O 1
ATOM 928 N N . HIS A 1 113 ? 11.925 -3.922 -13.349 1.00 90.69 113 HIS A N 1
ATOM 929 C CA . HIS A 1 113 ? 12.243 -2.829 -14.258 1.00 90.69 113 HIS A CA 1
ATOM 930 C C . HIS A 1 113 ? 11.005 -2.364 -15.035 1.00 90.69 113 HIS A C 1
ATOM 932 O O . HIS A 1 113 ? 10.720 -1.173 -15.064 1.00 90.69 113 HIS A O 1
ATOM 938 N N . ASP A 1 114 ? 10.211 -3.283 -15.594 1.00 90.50 114 ASP A N 1
ATOM 939 C CA . ASP A 1 114 ? 8.961 -2.937 -16.280 1.00 90.50 114 ASP A CA 1
ATOM 940 C C . ASP A 1 114 ? 7.930 -2.306 -15.326 1.00 90.50 114 ASP A C 1
ATOM 942 O O . ASP A 1 114 ? 7.235 -1.356 -15.686 1.00 90.50 114 ASP A O 1
ATOM 946 N N . PHE A 1 115 ? 7.838 -2.778 -14.084 1.00 92.12 115 PHE A N 1
ATOM 947 C CA . PHE A 1 115 ? 6.918 -2.213 -13.099 1.00 92.12 115 PHE A CA 1
ATOM 948 C C . PHE A 1 115 ? 7.297 -0.783 -12.671 1.00 92.12 115 PHE A C 1
ATOM 950 O O . PHE A 1 115 ? 6.423 0.084 -12.659 1.00 92.12 115 PHE A O 1
ATOM 957 N N . LEU A 1 116 ? 8.577 -0.523 -12.391 1.00 91.81 116 LEU A N 1
ATOM 958 C CA . LEU A 1 116 ? 9.056 0.739 -11.812 1.00 91.81 116 LEU A CA 1
ATOM 959 C C . LEU A 1 116 ? 9.476 1.787 -12.847 1.00 91.81 116 LEU A C 1
ATOM 961 O O . LEU A 1 116 ? 9.190 2.965 -12.666 1.00 91.81 116 LEU A O 1
ATOM 965 N N . ASN A 1 117 ? 10.121 1.369 -13.939 1.00 85.75 117 ASN A N 1
ATOM 966 C CA . ASN A 1 117 ? 10.743 2.269 -14.918 1.00 85.75 117 ASN A CA 1
ATOM 967 C C . ASN A 1 117 ? 10.505 1.844 -16.383 1.00 85.75 117 ASN A C 1
ATOM 969 O O . ASN A 1 117 ? 11.144 2.336 -17.310 1.00 85.75 117 ASN A O 1
ATOM 973 N N . GLY A 1 118 ? 9.594 0.898 -16.619 1.00 77.38 118 GLY A N 1
ATOM 974 C CA . GLY A 1 118 ? 9.303 0.424 -17.965 1.00 77.38 118 GLY A CA 1
ATOM 975 C C . GLY A 1 118 ? 8.671 1.515 -18.835 1.00 77.38 118 GLY A C 1
ATOM 976 O O . GLY A 1 118 ? 8.010 2.422 -18.316 1.00 77.38 118 GLY A O 1
ATOM 977 N N . PRO A 1 119 ? 8.771 1.409 -20.170 1.00 69.38 119 PRO A N 1
ATOM 978 C CA . PRO A 1 119 ? 8.055 2.306 -21.066 1.00 69.38 119 PRO A CA 1
ATOM 979 C C . PRO A 1 119 ? 6.547 2.264 -20.768 1.00 69.38 119 PRO A C 1
ATOM 981 O O . PRO A 1 119 ? 5.959 1.204 -20.518 1.00 69.38 119 PRO A O 1
ATOM 984 N N . VAL A 1 120 ? 5.899 3.429 -20.721 1.00 63.91 120 VAL A N 1
ATOM 985 C CA . VAL A 1 120 ? 4.433 3.519 -20.727 1.00 63.91 120 VAL A CA 1
ATOM 986 C C . VAL A 1 120 ? 4.016 3.271 -22.171 1.00 63.91 120 VAL A C 1
ATOM 988 O O . VAL A 1 120 ? 4.237 4.113 -23.032 1.00 63.91 120 VAL A O 1
ATOM 991 N N . LYS A 1 121 ? 3.522 2.065 -22.458 1.00 58.09 121 LYS A N 1
ATOM 992 C CA . LYS A 1 121 ? 2.828 1.802 -23.718 1.00 58.09 121 LYS A CA 1
ATOM 993 C C . LYS A 1 121 ? 1.370 2.175 -23.481 1.00 58.09 121 LYS A C 1
ATOM 995 O O . LYS A 1 121 ? 0.688 1.462 -22.743 1.00 58.09 121 LYS A O 1
ATOM 1000 N N . ASP A 1 122 ? 0.982 3.332 -24.004 1.00 55.94 122 ASP A N 1
ATOM 1001 C CA . ASP A 1 122 ? -0.409 3.787 -24.063 1.00 55.94 122 ASP A CA 1
ATOM 1002 C C . ASP A 1 122 ? -1.237 2.921 -25.026 1.00 55.94 122 ASP A C 1
ATOM 1004 O O . ASP A 1 122 ? -0.671 2.458 -26.047 1.00 55.94 122 ASP A O 1
#